Protein AF-A0A7C1AIA0-F1 (afdb_monomer_lite)

Radius of gyration: 16.04 Å; chains: 1; bounding box: 36×38×37 Å

Structure (mmCIF, N/CA/C/O backbone):
data_AF-A0A7C1AIA0-F1
#
_entry.id   AF-A0A7C1AIA0-F1
#
loop_
_atom_site.group_PDB
_atom_site.id
_atom_site.type_symbol
_atom_site.label_atom_id
_atom_site.label_alt_id
_atom_site.label_comp_id
_atom_site.label_asym_id
_atom_site.label_entity_id
_atom_site.label_seq_id
_atom_site.pdbx_PDB_ins_code
_atom_site.Cartn_x
_atom_site.Cartn_y
_atom_site.Cartn_z
_atom_site.occupancy
_atom_site.B_iso_or_equiv
_atom_site.auth_seq_id
_atom_site.auth_comp_id
_atom_site.auth_asym_id
_atom_site.auth_atom_id
_atom_site.pdbx_PDB_model_num
ATOM 1 N N . MET A 1 1 ? 3.852 17.327 18.225 1.00 62.84 1 MET A N 1
ATOM 2 C CA . MET A 1 1 ? 2.938 16.890 17.140 1.00 62.84 1 MET A CA 1
ATOM 3 C C . MET A 1 1 ? 2.122 15.712 17.640 1.00 62.84 1 MET A C 1
ATOM 5 O O . MET A 1 1 ? 2.656 14.936 18.425 1.00 62.84 1 MET A O 1
ATOM 9 N N . ASN A 1 2 ? 0.853 15.591 17.241 1.00 79.81 2 ASN A N 1
ATOM 10 C CA . ASN A 1 2 ? 0.058 14.416 17.600 1.00 79.81 2 ASN A CA 1
ATOM 11 C C . ASN A 1 2 ? 0.626 13.177 16.884 1.00 79.81 2 ASN A C 1
ATOM 13 O O . ASN A 1 2 ? 1.098 13.282 15.749 1.00 79.81 2 ASN A O 1
ATOM 17 N N . LYS A 1 3 ? 0.587 12.014 17.541 1.00 83.62 3 LYS A N 1
ATOM 18 C CA . LYS A 1 3 ? 1.134 10.751 17.016 1.00 83.62 3 LYS A CA 1
ATOM 19 C C . LYS A 1 3 ? 0.500 10.387 15.666 1.00 83.62 3 LYS A C 1
ATOM 21 O O . LYS A 1 3 ? 1.205 9.970 14.755 1.00 83.62 3 LYS A O 1
ATOM 26 N N . LEU A 1 4 ? -0.796 10.664 15.504 1.00 82.81 4 LEU A N 1
ATOM 27 C CA . LEU A 1 4 ? -1.541 10.443 14.258 1.00 82.81 4 LEU A CA 1
ATOM 28 C C . LEU A 1 4 ? -1.018 11.289 13.090 1.00 82.81 4 LEU A C 1
ATOM 30 O O . LEU A 1 4 ? -0.883 10.792 11.978 1.00 82.81 4 LEU A O 1
ATOM 34 N N . THR A 1 5 ? -0.657 12.551 13.342 1.00 83.75 5 THR A N 1
ATOM 35 C CA . THR A 1 5 ? -0.089 13.436 12.313 1.00 83.75 5 THR A CA 1
ATOM 36 C C . THR A 1 5 ? 1.264 12.922 11.821 1.00 83.75 5 THR A C 1
ATOM 38 O O . THR A 1 5 ? 1.558 12.994 10.632 1.00 83.75 5 THR A O 1
ATOM 41 N N . VAL A 1 6 ? 2.085 12.382 12.729 1.00 88.06 6 VAL A N 1
ATOM 42 C CA . VAL A 1 6 ? 3.383 11.786 12.377 1.00 88.06 6 VAL A CA 1
ATOM 43 C C . VAL A 1 6 ? 3.185 10.516 11.546 1.00 88.06 6 VAL A C 1
ATOM 45 O O . VAL A 1 6 ? 3.863 10.345 10.539 1.00 88.06 6 VAL A O 1
ATOM 48 N N . MET A 1 7 ? 2.222 9.662 11.907 1.00 87.50 7 MET A N 1
ATOM 49 C CA . MET A 1 7 ? 1.897 8.456 11.131 1.00 87.50 7 MET A CA 1
ATOM 50 C C . MET A 1 7 ? 1.361 8.786 9.732 1.00 87.50 7 MET A C 1
ATOM 52 O O . MET A 1 7 ? 1.771 8.152 8.764 1.00 87.50 7 MET A O 1
ATOM 56 N N . GLY A 1 8 ? 0.506 9.807 9.605 1.00 85.94 8 GLY A N 1
ATOM 57 C CA . GLY A 1 8 ? 0.020 10.278 8.305 1.00 85.94 8 GLY A CA 1
ATOM 58 C C . GLY A 1 8 ? 1.139 10.814 7.407 1.00 85.94 8 GLY A C 1
ATOM 59 O O . GLY A 1 8 ? 1.218 10.448 6.236 1.00 85.94 8 GLY A O 1
ATOM 60 N N . LEU A 1 9 ? 2.058 11.608 7.971 1.00 87.31 9 LEU A N 1
ATOM 61 C CA . LEU A 1 9 ? 3.244 12.096 7.256 1.00 87.31 9 LEU A CA 1
ATOM 62 C C . LEU A 1 9 ? 4.167 10.961 6.807 1.00 87.31 9 LEU A C 1
ATOM 64 O O . LEU A 1 9 ? 4.652 10.987 5.680 1.00 87.31 9 LEU A O 1
ATOM 68 N N . LEU A 1 10 ? 4.395 9.963 7.663 1.00 89.25 10 LEU A N 1
ATOM 69 C CA . LEU A 1 10 ? 5.200 8.794 7.305 1.00 89.25 10 LEU A CA 1
ATOM 70 C C . LEU A 1 10 ? 4.557 7.995 6.169 1.00 89.25 10 LEU A C 1
ATOM 72 O O . LEU A 1 10 ? 5.256 7.620 5.233 1.00 89.25 10 LEU A O 1
ATOM 76 N N . ALA A 1 11 ? 3.238 7.783 6.207 1.00 88.19 11 ALA A N 1
ATOM 77 C CA . ALA A 1 11 ? 2.520 7.105 5.128 1.00 88.19 11 ALA A CA 1
ATOM 78 C C . ALA A 1 11 ? 2.671 7.850 3.790 1.00 88.19 11 ALA A C 1
ATOM 80 O O . ALA A 1 11 ? 2.964 7.239 2.762 1.00 88.19 11 ALA A O 1
ATOM 81 N N . TRP A 1 12 ? 2.558 9.179 3.804 1.00 89.00 12 TRP A N 1
ATOM 82 C CA . TRP A 1 12 ? 2.787 10.003 2.615 1.00 89.00 12 TRP A CA 1
ATOM 83 C C . TRP A 1 12 ? 4.231 9.950 2.122 1.00 89.00 12 TRP A C 1
ATOM 85 O O . TRP A 1 12 ? 4.457 9.838 0.920 1.00 89.00 12 TRP A O 1
ATOM 95 N N . LEU A 1 13 ? 5.205 9.987 3.032 1.00 91.31 13 LEU A N 1
ATOM 96 C CA . LEU A 1 13 ? 6.620 9.902 2.681 1.00 91.31 13 LEU A CA 1
ATOM 97 C C . LEU A 1 13 ? 6.937 8.562 2.013 1.00 91.31 13 LEU A C 1
ATOM 99 O O . LEU A 1 13 ? 7.552 8.543 0.950 1.00 91.31 13 LEU A O 1
ATOM 103 N N . VAL A 1 14 ? 6.469 7.450 2.582 1.00 89.81 14 VAL A N 1
ATOM 104 C CA . VAL A 1 14 ? 6.667 6.118 1.992 1.00 89.81 14 VAL A CA 1
ATOM 105 C C . VAL A 1 14 ? 5.963 6.012 0.636 1.00 89.81 14 VAL A C 1
ATOM 107 O O . VAL A 1 14 ? 6.559 5.506 -0.313 1.00 89.81 14 VAL A O 1
ATOM 110 N N . SER A 1 15 ? 4.752 6.560 0.488 1.00 88.19 15 SER A N 1
ATOM 111 C CA . SER A 1 15 ? 4.087 6.621 -0.819 1.00 88.19 15 SER A CA 1
ATOM 112 C C . SER A 1 15 ? 4.894 7.414 -1.848 1.00 88.19 15 SER A C 1
ATOM 114 O O . SER A 1 15 ? 5.008 6.982 -2.993 1.00 88.19 15 SER A O 1
ATOM 116 N N . ALA A 1 16 ? 5.442 8.570 -1.467 1.00 88.50 16 ALA A N 1
ATOM 117 C CA . ALA A 1 16 ? 6.250 9.394 -2.360 1.00 88.50 16 ALA A CA 1
ATOM 118 C C . ALA A 1 16 ? 7.530 8.665 -2.794 1.00 88.50 16 ALA A C 1
ATOM 120 O O . ALA A 1 16 ? 7.917 8.750 -3.958 1.00 88.50 16 ALA A O 1
ATOM 121 N N . VAL A 1 17 ? 8.150 7.902 -1.889 1.00 90.31 17 VAL A N 1
ATOM 122 C CA . VAL A 1 17 ? 9.311 7.056 -2.203 1.00 90.31 17 VAL A CA 1
ATOM 123 C C . VAL A 1 17 ? 8.943 5.954 -3.198 1.00 90.31 17 VAL A C 1
ATOM 125 O O . VAL A 1 17 ? 9.678 5.760 -4.162 1.00 90.31 17 VAL A O 1
ATOM 128 N N . ILE A 1 18 ? 7.807 5.270 -3.015 1.00 87.50 18 ILE A N 1
ATOM 129 C CA . ILE A 1 18 ? 7.344 4.220 -3.941 1.00 87.50 18 ILE A CA 1
ATOM 130 C C . ILE A 1 18 ? 7.110 4.802 -5.337 1.00 87.50 18 ILE A C 1
ATOM 132 O O . ILE A 1 18 ? 7.636 4.277 -6.315 1.00 87.50 18 ILE A O 1
ATOM 136 N N . VAL A 1 19 ? 6.376 5.913 -5.436 1.00 86.75 19 VAL A N 1
ATOM 137 C CA . VAL A 1 19 ? 6.107 6.5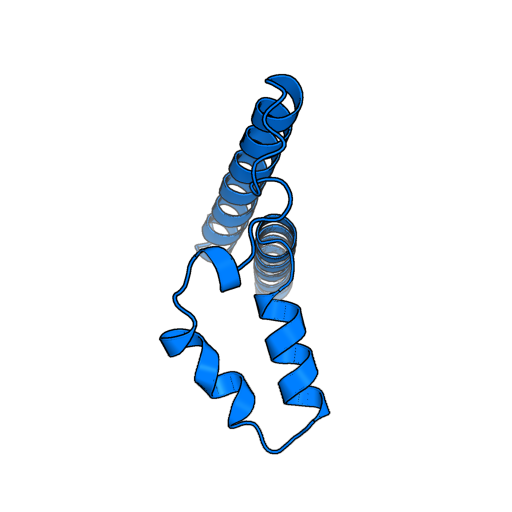73 -6.724 1.00 86.75 19 VAL A CA 1
ATOM 138 C C . VAL A 1 19 ? 7.401 7.080 -7.360 1.00 86.75 19 VAL A C 1
ATOM 140 O O . VAL A 1 19 ? 7.604 6.912 -8.560 1.00 86.75 19 VAL A O 1
ATOM 143 N N . GLY A 1 20 ? 8.311 7.652 -6.567 1.00 85.94 20 GLY A N 1
ATOM 144 C CA . GLY A 1 20 ? 9.625 8.084 -7.042 1.00 85.94 20 GLY A CA 1
ATOM 145 C C . GLY A 1 20 ? 10.454 6.922 -7.591 1.00 85.94 20 GLY A C 1
ATOM 146 O O . GLY A 1 20 ? 11.054 7.044 -8.656 1.00 85.94 20 GLY A O 1
ATOM 147 N N . PHE A 1 21 ? 10.438 5.773 -6.914 1.00 86.94 21 PHE A N 1
ATOM 148 C CA . PHE A 1 21 ? 11.103 4.560 -7.382 1.00 86.94 21 PHE A CA 1
ATOM 149 C C . PHE A 1 21 ? 10.484 4.029 -8.681 1.00 86.94 21 PHE A C 1
ATOM 151 O O . PHE A 1 21 ? 11.218 3.712 -9.615 1.00 86.94 21 PHE A O 1
ATOM 158 N N . GLN A 1 22 ? 9.153 3.994 -8.782 1.00 84.62 22 GLN A N 1
ATOM 159 C CA . GLN A 1 22 ? 8.447 3.593 -10.005 1.00 84.62 22 GLN A CA 1
ATOM 160 C C . GLN A 1 22 ? 8.775 4.518 -11.182 1.00 84.62 22 GLN A C 1
ATOM 162 O O . GLN A 1 22 ? 9.113 4.045 -12.266 1.00 84.62 22 GLN A O 1
ATOM 167 N N . ALA A 1 23 ? 8.763 5.834 -10.955 1.00 84.38 23 ALA A N 1
ATOM 168 C CA . ALA A 1 23 ? 9.120 6.825 -11.966 1.00 84.38 23 ALA A CA 1
ATOM 169 C C . ALA A 1 23 ? 10.573 6.665 -12.445 1.00 84.38 23 ALA A C 1
ATOM 171 O O . ALA A 1 23 ? 10.839 6.715 -13.646 1.00 84.38 23 ALA A O 1
ATOM 172 N N . LEU A 1 24 ? 11.512 6.420 -11.524 1.00 86.12 24 LEU A N 1
ATOM 173 C CA . LEU A 1 24 ? 12.912 6.155 -11.864 1.00 86.12 24 LEU A CA 1
ATOM 174 C C . LEU A 1 24 ? 13.085 4.828 -12.614 1.00 86.12 24 LEU A C 1
ATOM 176 O O . LEU A 1 24 ? 13.834 4.782 -13.587 1.00 86.12 24 LEU A O 1
ATOM 180 N N . SER A 1 25 ? 12.383 3.768 -12.205 1.00 83.06 25 SER A N 1
ATOM 181 C CA . SER A 1 25 ? 12.416 2.463 -12.882 1.00 83.06 25 SER A CA 1
ATOM 182 C C . SER A 1 25 ? 11.900 2.563 -14.316 1.00 83.06 25 SER A C 1
ATOM 184 O O . SER A 1 25 ? 12.535 2.048 -15.238 1.00 83.06 25 SER A O 1
ATOM 186 N N . SER A 1 26 ? 10.795 3.289 -14.513 1.00 79.81 26 SER A N 1
ATOM 187 C CA . SER A 1 26 ? 10.236 3.569 -15.836 1.00 79.81 26 SER A CA 1
ATOM 188 C C . SER A 1 26 ? 11.223 4.346 -16.712 1.00 79.81 26 SER A C 1
ATOM 190 O O . SER A 1 26 ? 11.432 3.985 -17.869 1.00 79.81 26 SER A O 1
ATOM 192 N N . LEU A 1 27 ? 11.907 5.350 -16.154 1.00 85.12 27 LEU A N 1
ATOM 193 C CA . LEU A 1 27 ? 12.909 6.133 -16.884 1.00 85.12 27 LEU A CA 1
ATOM 194 C C . LEU A 1 27 ? 14.167 5.320 -17.235 1.00 85.12 27 LEU A C 1
ATOM 196 O O . LEU A 1 27 ? 14.798 5.571 -18.258 1.00 85.12 27 LEU A O 1
ATOM 200 N N . MET A 1 28 ? 14.513 4.321 -16.420 1.00 85.00 28 MET A N 1
ATOM 201 C CA . MET A 1 28 ? 15.595 3.368 -16.696 1.00 85.00 28 MET A CA 1
ATOM 202 C C . MET A 1 28 ? 15.206 2.275 -17.708 1.00 85.00 28 MET A C 1
ATOM 204 O O . MET A 1 28 ? 16.015 1.388 -17.975 1.00 85.00 28 MET A O 1
ATOM 208 N N . GLY A 1 29 ? 13.992 2.313 -18.270 1.00 76.81 29 GLY A N 1
ATOM 209 C CA . GLY A 1 29 ? 13.518 1.326 -19.243 1.00 76.81 29 GLY A CA 1
ATOM 210 C C . GLY A 1 29 ? 13.240 -0.054 -18.641 1.00 76.81 29 GLY A C 1
ATOM 211 O O . GLY A 1 29 ? 13.126 -1.030 -19.378 1.00 76.81 29 GLY A O 1
ATOM 212 N N . ARG A 1 30 ? 13.142 -0.155 -17.308 1.00 69.50 30 ARG A N 1
ATOM 213 C CA . ARG A 1 30 ? 12.691 -1.370 -16.625 1.00 69.50 30 ARG A CA 1
ATOM 214 C C . ARG A 1 30 ? 11.175 -1.331 -16.503 1.00 69.50 30 ARG A C 1
ATOM 216 O O . ARG A 1 30 ? 10.634 -0.688 -15.604 1.00 69.50 30 ARG A O 1
ATOM 223 N N . GLU A 1 31 ? 10.510 -2.055 -17.396 1.00 63.03 31 GLU A N 1
ATOM 224 C CA . GLU A 1 31 ? 9.069 -2.342 -17.326 1.00 63.03 31 GLU A CA 1
ATOM 225 C C . GLU A 1 31 ? 8.741 -3.505 -16.370 1.00 63.03 31 GLU A C 1
ATOM 227 O O . GLU A 1 31 ? 7.577 -3.867 -16.208 1.00 63.03 31 GLU A O 1
ATOM 232 N N . ASP A 1 32 ? 9.761 -4.075 -15.718 1.00 57.84 32 ASP A N 1
ATOM 233 C CA . ASP A 1 32 ? 9.693 -5.292 -14.906 1.00 57.84 32 ASP A CA 1
ATOM 234 C C . ASP A 1 32 ? 8.821 -5.120 -13.647 1.00 57.84 32 ASP A C 1
ATOM 236 O O . ASP A 1 32 ? 9.338 -4.920 -12.557 1.00 57.84 32 ASP A O 1
ATOM 240 N N . GLY A 1 33 ? 7.494 -5.183 -13.765 1.00 59.53 33 GLY A N 1
ATOM 241 C CA . GLY A 1 33 ? 6.547 -5.460 -12.670 1.00 59.53 33 GLY A CA 1
ATOM 242 C C . GLY A 1 33 ? 6.387 -4.405 -11.560 1.00 59.53 33 GLY A C 1
ATOM 243 O O . GLY A 1 33 ? 5.381 -4.414 -10.859 1.00 59.53 33 GLY A O 1
ATOM 244 N N . TRP A 1 34 ? 7.306 -3.450 -11.408 1.00 64.56 34 TRP A N 1
ATOM 245 C CA . TRP A 1 34 ? 7.288 -2.481 -10.302 1.00 64.56 34 TRP A CA 1
ATOM 246 C C . TRP A 1 34 ? 6.206 -1.402 -10.434 1.00 64.56 34 TRP A C 1
ATOM 248 O O . TRP A 1 34 ? 5.851 -0.771 -9.436 1.00 64.56 34 TRP A O 1
ATO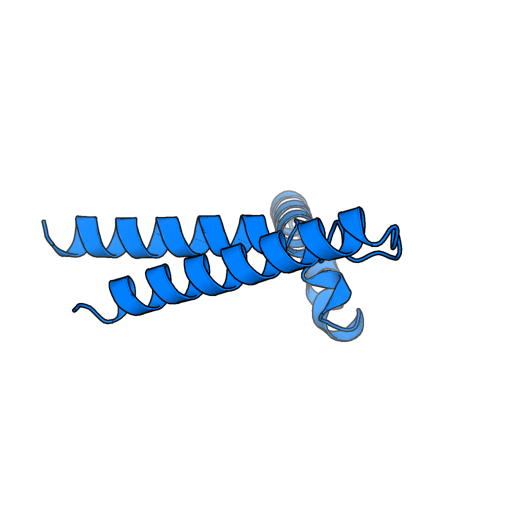M 258 N N . ASN A 1 35 ? 5.662 -1.201 -11.639 1.00 64.81 35 ASN A N 1
ATOM 259 C CA . A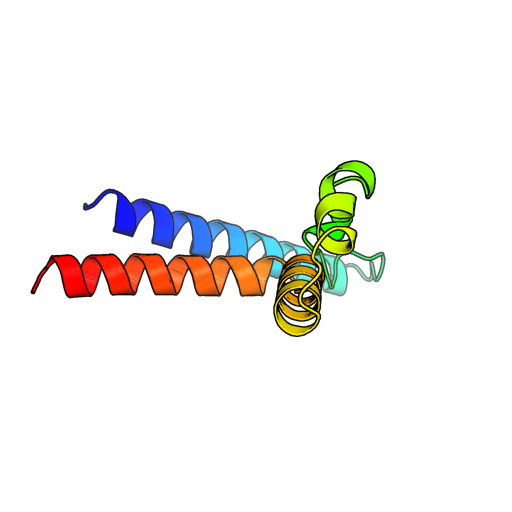SN A 1 35 ? 4.678 -0.154 -11.941 1.00 64.81 35 ASN A CA 1
ATOM 260 C C . ASN A 1 35 ? 3.346 -0.316 -11.187 1.00 64.81 35 ASN A C 1
ATOM 262 O O . ASN A 1 35 ? 2.614 0.658 -11.058 1.00 64.81 35 ASN A O 1
ATOM 266 N N . ASN A 1 36 ? 3.052 -1.503 -10.647 1.00 71.12 36 ASN A N 1
ATOM 267 C CA . ASN A 1 36 ? 1.860 -1.771 -9.840 1.00 71.12 36 ASN A CA 1
ATOM 268 C C . ASN A 1 36 ? 2.199 -2.695 -8.668 1.00 71.12 36 ASN A C 1
ATOM 270 O O . ASN A 1 36 ? 1.626 -3.763 -8.534 1.00 71.12 36 ASN A O 1
ATOM 274 N N . LEU A 1 37 ? 3.134 -2.279 -7.812 1.00 83.69 37 LEU A N 1
ATOM 275 C CA . LEU A 1 37 ? 3.338 -2.940 -6.522 1.00 83.69 37 LEU A CA 1
ATOM 276 C C . LEU A 1 37 ? 2.022 -2.953 -5.734 1.00 83.69 37 LEU A C 1
ATOM 278 O O . LEU A 1 37 ? 1.537 -1.891 -5.334 1.00 83.69 37 LEU A O 1
ATOM 282 N N . CYS A 1 38 ? 1.475 -4.138 -5.500 1.00 86.06 38 CYS A N 1
ATOM 283 C CA . CYS A 1 38 ? 0.266 -4.386 -4.720 1.00 86.06 38 CYS A CA 1
ATOM 284 C C . CYS A 1 38 ? 0.620 -5.027 -3.368 1.00 86.06 38 CYS A C 1
ATOM 286 O O . CYS A 1 38 ? 1.749 -5.468 -3.142 1.00 86.06 38 CYS A O 1
ATOM 288 N N . ILE A 1 39 ? -0.357 -5.153 -2.463 1.00 84.25 39 ILE A N 1
ATOM 289 C CA . ILE A 1 39 ? -0.176 -5.975 -1.251 1.00 84.25 39 ILE A CA 1
ATOM 290 C C . ILE A 1 39 ? 0.068 -7.441 -1.648 1.00 84.25 39 ILE A C 1
ATOM 292 O O . ILE A 1 39 ? 0.893 -8.110 -1.029 1.00 84.25 39 ILE A O 1
ATOM 296 N N . GLY A 1 40 ? -0.586 -7.915 -2.714 1.00 81.38 40 GLY A N 1
ATOM 297 C CA . GLY A 1 40 ? -0.375 -9.255 -3.273 1.00 81.38 40 GLY A CA 1
ATOM 298 C C . GLY A 1 40 ? 1.065 -9.564 -3.696 1.00 81.38 40 GLY A C 1
ATOM 299 O O . GLY A 1 40 ? 1.477 -10.714 -3.611 1.00 81.38 40 GLY A O 1
ATOM 300 N N . ASP A 1 41 ? 1.850 -8.555 -4.078 1.00 82.38 41 ASP A N 1
ATOM 301 C CA . ASP A 1 41 ? 3.252 -8.750 -4.478 1.00 82.38 41 ASP A CA 1
ATOM 302 C C . ASP A 1 41 ? 4.207 -8.778 -3.276 1.00 82.38 41 ASP A C 1
ATOM 304 O O . ASP A 1 41 ? 5.328 -9.274 -3.364 1.00 82.38 41 ASP A O 1
ATOM 308 N N . LEU A 1 42 ? 3.771 -8.226 -2.138 1.00 82.81 42 LEU A N 1
ATOM 309 C CA . LEU A 1 42 ? 4.545 -8.167 -0.897 1.00 82.81 42 LEU A CA 1
ATOM 310 C C . LEU A 1 42 ? 4.337 -9.394 -0.007 1.00 82.81 42 LEU A C 1
ATOM 312 O O . LEU A 1 42 ? 5.208 -9.721 0.801 1.00 82.81 42 LEU A O 1
ATOM 316 N N . PHE A 1 43 ? 3.178 -10.043 -0.114 1.00 83.56 43 PHE A N 1
ATOM 317 C CA . PHE A 1 43 ? 2.785 -11.159 0.738 1.00 83.56 43 PHE A CA 1
ATOM 318 C C . PHE A 1 43 ? 2.520 -12.414 -0.091 1.00 83.56 43 PHE A C 1
ATOM 320 O O . PHE A 1 43 ? 1.758 -12.382 -1.049 1.00 83.56 43 PHE A O 1
ATOM 327 N N . ASP A 1 44 ? 3.079 -13.552 0.336 1.00 79.81 44 ASP A N 1
ATOM 328 C CA . ASP A 1 44 ? 2.744 -14.855 -0.251 1.00 79.81 44 ASP A CA 1
ATOM 329 C C . ASP A 1 44 ? 1.226 -15.094 -0.227 1.00 79.81 44 ASP A C 1
ATOM 331 O O . ASP A 1 44 ? 0.561 -14.832 0.782 1.00 79.81 44 ASP A O 1
ATOM 335 N N . ALA A 1 45 ? 0.702 -15.740 -1.274 1.00 77.75 45 ALA A N 1
ATOM 336 C CA . ALA A 1 45 ? -0.718 -16.087 -1.403 1.00 77.75 45 ALA A CA 1
ATOM 337 C C . ALA A 1 45 ? -1.295 -16.827 -0.175 1.00 77.75 45 ALA A C 1
ATOM 339 O O . ALA A 1 45 ? -2.467 -16.664 0.166 1.00 77.75 45 ALA A O 1
ATOM 340 N N . LYS A 1 46 ? -0.464 -17.580 0.563 1.00 79.94 46 LYS A N 1
ATOM 341 C CA . LYS A 1 46 ? -0.856 -18.274 1.805 1.00 79.94 46 LYS A CA 1
ATOM 342 C C . LYS A 1 46 ? -1.367 -17.332 2.906 1.00 79.94 46 LYS A C 1
ATOM 344 O O . LYS A 1 46 ? -2.165 -17.757 3.735 1.00 79.94 46 LYS A O 1
ATOM 349 N N . TYR A 1 47 ? -0.922 -16.074 2.923 1.00 81.62 47 TYR A N 1
ATOM 350 C CA . TYR A 1 47 ? -1.369 -15.062 3.886 1.00 81.62 47 TYR A CA 1
ATOM 351 C C . TYR A 1 47 ? -2.614 -14.300 3.422 1.00 81.62 47 TYR A C 1
ATOM 353 O O . TYR A 1 47 ? -3.187 -13.554 4.212 1.00 81.62 47 TYR A O 1
ATOM 361 N N . LEU A 1 48 ? -3.044 -14.486 2.171 1.00 82.50 48 LEU A N 1
ATOM 362 C CA . LEU A 1 48 ? -4.200 -13.812 1.573 1.00 82.50 48 LEU A CA 1
ATOM 363 C C . LEU A 1 48 ? -5.399 -14.749 1.360 1.00 82.50 48 LEU A C 1
ATOM 365 O O . LEU A 1 48 ? -6.509 -14.272 1.156 1.00 82.50 48 LEU A O 1
ATOM 369 N N . GLY A 1 49 ? -5.223 -16.066 1.520 1.00 80.25 49 GLY A N 1
ATOM 370 C CA . GLY A 1 49 ? -6.299 -17.061 1.374 1.00 80.25 49 GLY A CA 1
ATOM 371 C C . GLY A 1 49 ? -7.465 -16.936 2.368 1.00 80.25 49 GLY A C 1
ATOM 372 O O . GLY A 1 49 ? -8.473 -17.619 2.224 1.00 80.25 49 GLY A O 1
ATOM 373 N N . TRP A 1 50 ? -7.376 -16.054 3.370 1.00 85.31 50 TRP A N 1
ATOM 374 C CA . TRP A 1 50 ? -8.515 -15.729 4.239 1.00 85.31 50 TRP A CA 1
ATOM 375 C C . TRP A 1 50 ? -9.620 -14.965 3.496 1.00 85.31 50 TRP A C 1
ATOM 377 O O . TRP A 1 50 ? -10.775 -15.034 3.915 1.00 85.31 50 TRP A O 1
ATOM 387 N N . ILE A 1 51 ? -9.287 -14.268 2.401 1.00 83.25 51 ILE A N 1
ATOM 388 C CA . ILE A 1 51 ? -10.248 -13.522 1.577 1.00 83.25 51 ILE A CA 1
ATOM 389 C C . ILE A 1 51 ? -11.277 -14.485 0.974 1.00 83.25 51 ILE A C 1
ATOM 391 O O . ILE A 1 51 ? -12.474 -14.202 1.001 1.00 83.25 51 ILE A O 1
ATOM 395 N N . ASP A 1 52 ? -10.836 -15.667 0.543 1.00 83.00 52 ASP A N 1
ATOM 396 C CA . ASP A 1 52 ? -11.699 -16.711 -0.023 1.00 83.00 52 ASP A CA 1
ATOM 397 C C . ASP A 1 52 ? -12.630 -17.364 1.008 1.00 83.00 52 ASP A C 1
ATOM 399 O O . ASP A 1 52 ? -13.633 -17.978 0.648 1.00 83.00 52 ASP A O 1
ATOM 403 N N . GLY A 1 53 ? -12.337 -17.208 2.303 1.00 84.12 53 GLY A N 1
ATOM 404 C CA . GLY A 1 53 ? -13.189 -17.682 3.396 1.00 84.12 53 GLY A CA 1
ATOM 405 C C . GLY A 1 53 ? -14.378 -16.767 3.711 1.00 84.12 53 GLY A C 1
ATOM 406 O O . GLY A 1 53 ? -15.207 -17.109 4.558 1.00 84.12 53 GLY A O 1
ATOM 407 N N . ILE A 1 54 ? -14.478 -15.598 3.070 1.00 87.00 54 ILE A N 1
ATOM 408 C CA . ILE A 1 54 ? -15.529 -14.614 3.345 1.00 87.00 54 ILE A CA 1
ATOM 409 C C . ILE A 1 54 ? -16.814 -15.017 2.613 1.00 87.00 54 ILE A C 1
ATOM 411 O O . ILE A 1 54 ? -16.929 -14.886 1.400 1.00 87.00 54 ILE A O 1
ATOM 415 N N . SER A 1 55 ? -17.832 -15.441 3.366 1.00 86.50 55 SER A N 1
ATOM 416 C CA . SER A 1 55 ? -19.139 -15.854 2.824 1.00 86.50 55 SER A CA 1
ATOM 417 C C . SER A 1 55 ? -19.926 -14.726 2.142 1.00 86.50 55 SER A C 1
ATOM 419 O O . SER A 1 55 ? -20.836 -14.977 1.353 1.00 86.50 55 SER A O 1
ATOM 421 N N . TRP A 1 56 ? -19.593 -13.469 2.441 1.00 90.19 56 TRP A N 1
ATOM 422 C CA . TRP A 1 56 ? -20.277 -12.296 1.912 1.00 90.19 56 TRP A CA 1
ATOM 423 C C . TRP A 1 56 ? -19.557 -11.743 0.673 1.00 90.19 56 TRP A C 1
ATOM 425 O O . TRP A 1 56 ? -18.546 -11.049 0.797 1.00 90.19 56 TRP A O 1
ATOM 435 N N . ILE A 1 57 ? -20.137 -11.954 -0.517 1.00 88.00 57 ILE A N 1
ATOM 436 C CA . ILE A 1 57 ? -19.555 -11.567 -1.823 1.00 88.00 57 ILE A CA 1
ATOM 437 C C . ILE A 1 57 ? -19.050 -10.117 -1.872 1.00 88.00 57 ILE A C 1
ATOM 439 O O . ILE A 1 57 ? -17.985 -9.841 -2.416 1.00 88.00 57 ILE A O 1
ATOM 443 N N . TYR A 1 58 ? -19.805 -9.169 -1.314 1.00 88.62 58 TYR A N 1
ATOM 444 C CA . TYR A 1 58 ? -19.425 -7.754 -1.336 1.00 88.62 58 TYR A CA 1
ATOM 445 C C . TYR A 1 58 ? -18.182 -7.456 -0.488 1.00 88.62 58 TYR A C 1
ATOM 447 O O . TYR A 1 58 ? -17.354 -6.638 -0.883 1.00 88.62 58 TYR A O 1
ATOM 455 N N . ILE A 1 59 ? -18.033 -8.126 0.657 1.00 87.19 59 ILE A N 1
ATOM 456 C CA . ILE A 1 59 ? -16.877 -7.953 1.543 1.00 87.19 59 ILE A CA 1
ATOM 457 C C . ILE A 1 59 ? -15.661 -8.643 0.925 1.00 87.19 59 ILE A C 1
ATOM 459 O O . ILE A 1 59 ? -14.592 -8.041 0.884 1.00 87.19 59 ILE A O 1
ATOM 463 N N . GLN A 1 60 ? -15.842 -9.841 0.360 1.00 89.69 60 GLN A N 1
ATOM 464 C CA . GLN A 1 60 ? -14.793 -10.557 -0.367 1.00 89.69 60 GLN A CA 1
ATOM 465 C C . GLN A 1 60 ? -14.232 -9.711 -1.515 1.00 89.69 60 GLN A C 1
ATOM 467 O O . GLN A 1 60 ? -13.032 -9.465 -1.562 1.00 89.69 60 GLN A O 1
ATOM 472 N N . LYS A 1 61 ? -15.102 -9.182 -2.389 1.00 88.00 61 LYS A N 1
ATOM 473 C CA . LYS A 1 61 ? -14.688 -8.312 -3.502 1.00 88.00 61 LYS A CA 1
ATOM 474 C C . LYS A 1 61 ? -13.986 -7.042 -3.035 1.00 88.00 61 LYS A C 1
ATOM 476 O O . LYS A 1 61 ? -13.067 -6.577 -3.696 1.00 88.00 61 LYS A O 1
ATOM 481 N N . SER A 1 62 ? -14.421 -6.472 -1.912 1.00 88.56 62 SER A N 1
ATOM 482 C CA . SER A 1 62 ? -13.792 -5.269 -1.359 1.00 88.56 62 SER A CA 1
ATOM 483 C C . SER A 1 62 ? -12.399 -5.572 -0.808 1.00 88.56 62 SER A C 1
ATOM 485 O O . SER A 1 62 ? -11.472 -4.809 -1.053 1.00 88.56 62 SER A O 1
ATOM 487 N N . ALA A 1 63 ? -12.238 -6.686 -0.091 1.00 87.19 63 ALA A N 1
ATOM 488 C CA . ALA A 1 63 ? -10.946 -7.120 0.430 1.00 87.19 63 ALA A CA 1
ATOM 489 C C . ALA A 1 63 ? -9.969 -7.465 -0.703 1.00 87.19 63 ALA A C 1
ATOM 491 O O . ALA A 1 63 ? -8.832 -6.999 -0.683 1.00 87.19 63 ALA A O 1
ATOM 492 N N . ASP A 1 64 ? -10.433 -8.200 -1.716 1.00 87.94 64 ASP A N 1
ATOM 493 C CA . ASP A 1 64 ? -9.645 -8.530 -2.906 1.00 87.94 64 ASP A CA 1
ATOM 494 C C . ASP A 1 64 ? -9.206 -7.264 -3.659 1.00 87.94 64 ASP A C 1
ATOM 496 O O . ASP A 1 64 ? -8.029 -7.083 -3.973 1.00 87.94 64 ASP A O 1
ATOM 500 N N . TYR A 1 65 ? -10.125 -6.309 -3.835 1.00 87.31 65 TYR A N 1
ATOM 501 C CA . TYR A 1 65 ? -9.811 -5.014 -4.436 1.00 87.31 65 TYR A CA 1
ATOM 502 C C . TYR A 1 65 ? -8.751 -4.242 -3.640 1.00 87.31 65 TYR A C 1
ATOM 504 O O . TYR A 1 65 ? -7.824 -3.698 -4.225 1.00 87.31 65 TYR A O 1
ATOM 512 N N . ILE A 1 66 ? -8.846 -4.209 -2.307 1.00 87.00 66 ILE A N 1
ATOM 513 C CA . ILE A 1 66 ? -7.861 -3.518 -1.457 1.00 87.00 66 ILE A CA 1
ATOM 514 C C . ILE A 1 66 ? -6.472 -4.149 -1.604 1.00 87.00 66 ILE A C 1
ATOM 516 O O . ILE A 1 66 ? -5.472 -3.435 -1.637 1.00 87.00 66 ILE A O 1
ATOM 520 N N . VAL A 1 67 ? -6.397 -5.476 -1.701 1.00 86.75 67 VAL A N 1
ATOM 521 C CA . VAL A 1 67 ? -5.126 -6.209 -1.769 1.00 86.75 67 VAL A CA 1
ATOM 522 C C . VAL A 1 67 ? -4.469 -6.125 -3.149 1.00 86.75 67 VAL A C 1
ATOM 524 O O . VAL A 1 67 ? -3.239 -6.097 -3.243 1.00 86.75 67 VAL A O 1
ATOM 527 N N . THR A 1 68 ? -5.275 -6.040 -4.206 1.00 86.75 68 THR A N 1
ATOM 528 C CA . THR A 1 68 ? -4.822 -5.879 -5.599 1.00 86.75 68 THR A CA 1
ATOM 529 C C . THR A 1 68 ? -4.622 -4.417 -6.009 1.00 86.75 68 THR A C 1
ATOM 531 O O . THR A 1 68 ? -4.099 -4.143 -7.086 1.00 86.75 68 THR A O 1
ATOM 534 N N . MET A 1 69 ? -5.015 -3.455 -5.169 1.00 86.88 69 MET A N 1
ATOM 535 C CA . MET A 1 69 ? -4.820 -2.033 -5.445 1.00 86.88 69 MET A CA 1
ATOM 536 C C . MET A 1 69 ? -3.335 -1.641 -5.322 1.00 86.88 69 MET A C 1
ATOM 538 O O . MET A 1 69 ? -2.636 -2.156 -4.441 1.00 86.88 69 MET A O 1
ATOM 542 N N . PRO A 1 70 ? -2.848 -0.672 -6.126 1.00 87.88 70 PRO A N 1
ATOM 543 C CA . PRO A 1 70 ? -1.483 -0.187 -5.999 1.00 87.88 70 PRO A CA 1
ATOM 544 C C . PRO A 1 70 ? -1.2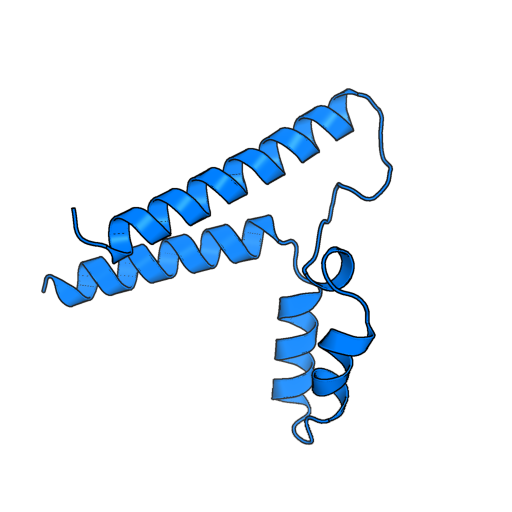09 0.369 -4.602 1.00 87.88 70 PRO A C 1
ATOM 546 O O . PRO A 1 70 ? -1.942 1.212 -4.075 1.00 87.88 70 PRO A O 1
ATOM 549 N N . LEU A 1 71 ? -0.103 -0.070 -4.016 1.00 87.19 71 LEU A N 1
ATOM 550 C CA . LEU A 1 71 ? 0.271 0.200 -2.636 1.00 87.19 71 LEU A CA 1
ATOM 551 C C . LEU A 1 71 ? 0.375 1.706 -2.351 1.00 87.19 71 LEU A C 1
ATOM 553 O O . LEU A 1 71 ? -0.076 2.172 -1.308 1.00 87.19 71 LEU A O 1
ATOM 557 N N . PHE A 1 72 ? 0.905 2.490 -3.296 1.00 84.31 72 PHE A N 1
ATOM 558 C CA . PHE A 1 72 ? 1.035 3.942 -3.139 1.00 84.31 72 PHE A CA 1
ATOM 559 C C . PHE A 1 72 ? -0.326 4.637 -2.946 1.00 84.31 72 PHE A C 1
ATOM 561 O O . PHE A 1 72 ? -0.457 5.507 -2.087 1.00 84.31 72 PHE A O 1
ATOM 568 N N . LEU A 1 73 ? -1.366 4.211 -3.676 1.00 86.25 73 LEU A N 1
ATOM 569 C CA . LEU A 1 73 ? -2.727 4.734 -3.513 1.00 86.25 73 LEU A CA 1
ATOM 570 C C . LEU A 1 73 ? -3.242 4.447 -2.104 1.00 86.25 73 LEU A C 1
ATOM 572 O O . LEU A 1 73 ? -3.767 5.338 -1.435 1.00 86.25 73 LEU A O 1
ATOM 576 N N . LEU A 1 74 ? -3.034 3.220 -1.632 1.00 88.31 74 LEU A N 1
ATOM 577 C CA . LEU A 1 74 ? -3.467 2.771 -0.314 1.00 88.31 74 LEU A CA 1
ATOM 578 C C . LEU A 1 74 ? -2.785 3.579 0.807 1.00 88.31 74 LEU A C 1
ATOM 580 O O . LEU A 1 74 ? -3.456 4.042 1.733 1.00 88.31 74 LEU A O 1
ATOM 584 N N . LEU A 1 75 ? -1.480 3.848 0.687 1.00 87.06 75 LEU A N 1
ATOM 585 C CA . LEU A 1 75 ? -0.746 4.687 1.642 1.00 87.06 75 LEU A CA 1
ATOM 586 C C . LEU A 1 75 ? -1.209 6.150 1.637 1.00 87.06 75 LEU A C 1
ATOM 588 O O . LEU A 1 75 ? -1.306 6.756 2.708 1.00 87.06 75 LEU A O 1
ATOM 592 N N . ILE A 1 76 ? -1.525 6.718 0.468 1.00 87.50 76 ILE A N 1
ATOM 593 C CA . ILE A 1 76 ? -2.083 8.077 0.376 1.00 87.50 76 ILE A CA 1
ATOM 594 C C . ILE A 1 76 ? -3.425 8.143 1.106 1.00 87.50 76 ILE A C 1
ATOM 596 O O . ILE A 1 76 ? -3.618 9.042 1.930 1.00 87.50 76 ILE A O 1
ATOM 600 N N . PHE A 1 77 ? -4.317 7.178 0.860 1.00 89.12 77 PHE A N 1
ATOM 601 C CA . PHE A 1 77 ? -5.616 7.097 1.532 1.00 89.12 77 PHE A CA 1
ATOM 602 C C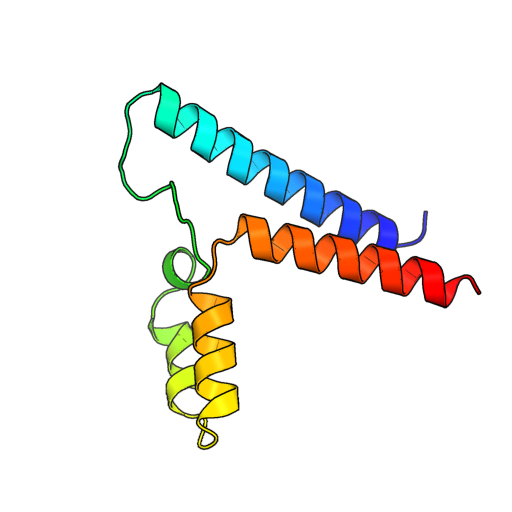 . PHE A 1 77 ? -5.473 6.977 3.051 1.00 89.12 77 PHE A C 1
ATOM 604 O O . PHE A 1 77 ? -6.105 7.740 3.783 1.00 89.12 77 PHE A O 1
ATOM 611 N N . ILE A 1 78 ? -4.604 6.084 3.536 1.00 88.31 78 ILE A N 1
ATOM 612 C CA . ILE A 1 78 ? -4.317 5.944 4.972 1.00 88.31 78 ILE A CA 1
ATOM 613 C C . ILE A 1 78 ? -3.804 7.265 5.558 1.00 88.31 78 ILE A C 1
ATOM 615 O O . ILE A 1 78 ? -4.255 7.688 6.625 1.00 88.31 78 ILE A O 1
ATOM 619 N N . GLY A 1 79 ? -2.897 7.946 4.856 1.00 85.81 79 GLY A N 1
ATOM 620 C CA . GLY A 1 79 ? -2.386 9.242 5.290 1.00 85.81 79 GLY A CA 1
ATOM 621 C C . GLY A 1 79 ? -3.488 10.295 5.416 1.00 85.81 79 GLY A C 1
ATOM 622 O O . GLY A 1 79 ? -3.576 10.964 6.447 1.00 85.81 79 GLY A O 1
ATOM 623 N N . ILE A 1 80 ? -4.376 10.392 4.419 1.00 88.69 80 ILE A N 1
ATOM 624 C CA . ILE A 1 80 ? -5.536 11.299 4.447 1.00 88.69 80 ILE A CA 1
ATOM 625 C C . ILE A 1 80 ? -6.444 10.972 5.638 1.00 88.69 80 ILE A C 1
ATOM 627 O O . ILE A 1 80 ? -6.823 11.879 6.378 1.00 88.69 80 ILE A O 1
ATOM 631 N N . ILE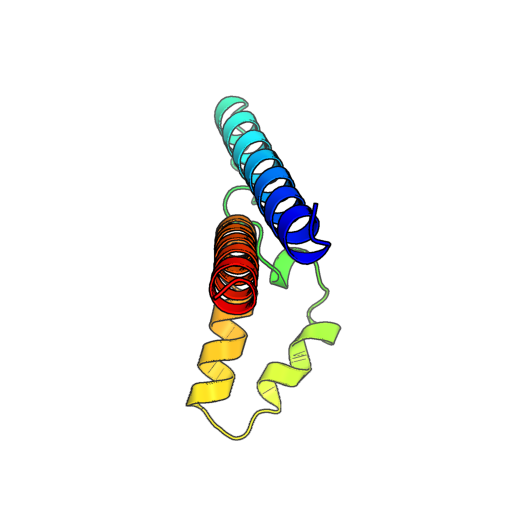 A 1 81 ? -6.750 9.693 5.873 1.00 89.19 81 ILE A N 1
ATOM 632 C CA . ILE A 1 81 ? -7.584 9.258 7.002 1.00 89.19 81 ILE A CA 1
ATOM 633 C C . ILE A 1 81 ? -6.955 9.676 8.336 1.00 89.19 81 ILE A C 1
ATOM 635 O O . ILE A 1 81 ? -7.646 10.243 9.182 1.00 89.19 81 ILE A O 1
ATOM 639 N N . PHE A 1 82 ? -5.647 9.477 8.529 1.00 87.00 82 PHE A N 1
ATOM 640 C CA . PHE A 1 82 ? -4.976 9.908 9.759 1.00 87.00 82 PHE A CA 1
ATOM 641 C C . PHE A 1 82 ? -5.003 11.427 9.955 1.00 87.00 82 PHE A C 1
ATOM 643 O O . PHE A 1 82 ? -5.179 11.892 11.087 1.00 87.00 82 PHE A O 1
ATOM 650 N N . PHE A 1 83 ? -4.877 12.206 8.879 1.00 85.00 83 PHE A N 1
ATOM 651 C CA . PHE A 1 83 ? -5.039 13.657 8.948 1.00 85.00 83 PHE A CA 1
ATOM 652 C C . PHE A 1 83 ? -6.468 14.063 9.312 1.00 85.00 83 PHE A C 1
ATOM 654 O O . PHE A 1 83 ? -6.635 14.919 10.182 1.00 85.00 83 PHE A O 1
ATOM 661 N N . LEU A 1 84 ? -7.481 13.429 8.713 1.00 87.94 84 LEU A N 1
ATOM 662 C CA . LEU A 1 84 ? -8.891 13.687 9.011 1.00 87.94 84 LEU A CA 1
ATOM 663 C C . LEU A 1 84 ? -9.232 13.342 10.462 1.00 87.94 84 LEU A C 1
ATOM 665 O O . LEU A 1 84 ? -9.791 14.181 11.161 1.00 87.94 84 LEU A O 1
ATOM 669 N N . ILE A 1 85 ? -8.839 12.163 10.956 1.00 87.00 85 ILE A N 1
ATOM 670 C CA . ILE A 1 85 ? -9.069 11.768 12.357 1.00 87.00 85 ILE A CA 1
ATOM 671 C C . ILE A 1 85 ? -8.425 12.780 13.301 1.00 87.00 85 ILE A C 1
ATOM 673 O O . ILE A 1 85 ? -9.040 13.203 14.275 1.00 87.00 85 ILE A O 1
ATOM 677 N N . ASN A 1 86 ? -7.195 13.206 13.012 1.00 84.44 86 ASN A N 1
ATOM 678 C CA . ASN A 1 86 ? -6.530 14.216 13.822 1.00 84.44 86 ASN A CA 1
ATOM 679 C C . ASN A 1 86 ? -7.221 15.590 13.748 1.00 84.44 86 ASN A C 1
ATOM 681 O O . ASN A 1 86 ? -7.213 16.309 14.743 1.00 84.44 86 ASN A O 1
ATOM 685 N N . ALA A 1 87 ? -7.797 15.960 12.600 1.00 82.69 87 ALA A N 1
ATOM 686 C CA . ALA A 1 87 ? -8.559 17.197 12.445 1.00 82.69 87 ALA A CA 1
ATOM 687 C C . ALA A 1 87 ? -9.859 17.155 13.262 1.00 82.69 87 ALA A C 1
ATOM 689 O O . ALA A 1 87 ? -10.108 18.079 14.029 1.00 82.69 87 ALA A O 1
ATOM 690 N N . PHE A 1 88 ? -10.625 16.062 13.181 1.00 85.44 88 PHE A N 1
ATOM 691 C CA . PHE A 1 88 ? -11.850 15.870 13.965 1.00 85.44 88 PHE A CA 1
ATOM 692 C C . PHE A 1 88 ? -11.585 15.689 15.462 1.00 85.44 88 PHE A C 1
ATOM 694 O O . PHE A 1 88 ? -12.347 16.189 16.273 1.00 85.44 88 PHE A O 1
ATOM 701 N N . SER A 1 89 ? -10.482 15.044 15.848 1.00 75.06 89 SER A N 1
ATOM 702 C CA . SER A 1 89 ? -10.067 14.912 17.254 1.00 75.06 89 SER A CA 1
ATOM 703 C C . SER A 1 89 ? -9.638 16.242 17.891 1.00 75.06 89 SER A C 1
ATOM 705 O O . SER A 1 89 ? -9.381 16.275 19.095 1.00 75.06 89 SER A O 1
ATOM 707 N N . ARG A 1 90 ? -9.467 17.303 17.095 1.00 59.94 90 ARG A N 1
ATOM 708 C CA . ARG A 1 90 ? -9.084 18.645 17.552 1.00 59.94 90 ARG A CA 1
ATOM 709 C C . ARG A 1 90 ? -10.255 19.631 17.621 1.00 59.94 90 ARG A C 1
ATOM 711 O O . ARG A 1 90 ? -10.016 20.750 18.072 1.00 59.94 90 ARG A O 1
ATOM 718 N N . VAL A 1 91 ? -11.440 19.241 17.145 1.00 52.94 91 VAL A N 1
ATOM 719 C CA . VAL A 1 91 ? -12.708 19.985 17.270 1.00 52.94 91 VAL A CA 1
ATOM 720 C C . VAL A 1 91 ? -13.367 19.605 18.587 1.00 52.94 91 VAL A C 1
ATOM 722 O O . VAL A 1 91 ? -13.841 20.533 19.274 1.00 52.94 91 VAL A O 1
#

pLDDT: mean 83.09, std 7.99, range [52.94, 91.31]

Secondary structure (DSSP, 8-state):
--HHHHHHHHHHHHHHHHHHHHHHHHHTT--SSGGG-BHHHHS-GGGTTTGGG-S-HHHHHHHHHHHHSBHHHHHHHHHHHHHHHHHHTT-

Sequence (91 aa):
MNKLTVMGLLAWLVSAVIVGFQALSSLMGREDGWNNLCIGDLFDAKYLGWIDGISWIYIQKSADYIVTMPLFLLLIFIGIIFFLINAFSRV

Foldseek 3Di:
DDPLLVLLVVLLVVLVVLVVVLVVCVVVVNPPPSVADFLPNVDPVVVVCVLVVDPDPVSSVVSVCNRRHRSSVVSNVSSVVSVVVVVVVVD